Protein AF-A0ABD6EE46-F1 (afdb_monomer_lite)

Radius of gyration: 36.15 Å; chains: 1; bounding box: 101×35×78 Å

InterPro domains:
  IPR042099 ANL, N-terminal domain [G3DSA:3.40.50.12780] (75-134)

Structure (mmCIF, N/CA/C/O backbone):
data_AF-A0ABD6EE46-F1
#
_entry.id   AF-A0ABD6EE46-F1
#
loop_
_atom_site.group_PDB
_atom_site.id
_atom_site.type_symbol
_atom_site.label_atom_id
_atom_site.label_alt_id
_atom_site.label_comp_id
_atom_site.label_asym_id
_atom_site.label_entity_id
_atom_site.label_seq_id
_atom_site.pdbx_PDB_ins_code
_atom_site.Cartn_x
_atom_site.Cartn_y
_atom_site.Cartn_z
_atom_site.occupancy
_atom_site.B_iso_or_equiv
_atom_site.auth_seq_id
_atom_site.auth_comp_id
_atom_site.auth_asym_id
_atom_site.auth_atom_id
_atom_site.pdbx_PDB_model_num
ATOM 1 N N . MET A 1 1 ? 66.484 14.959 -30.277 1.00 56.84 1 MET A N 1
ATOM 2 C CA . MET A 1 1 ? 65.974 13.622 -30.670 1.00 56.84 1 MET A CA 1
ATOM 3 C C . MET A 1 1 ? 64.582 13.321 -30.105 1.00 56.84 1 MET A C 1
ATOM 5 O O . MET A 1 1 ? 63.792 12.742 -30.833 1.00 56.84 1 MET A O 1
ATOM 9 N N . ALA A 1 2 ? 64.236 13.758 -28.884 1.00 63.94 2 ALA A N 1
ATOM 10 C CA . ALA A 1 2 ? 62.909 13.523 -28.290 1.00 63.94 2 ALA A CA 1
ATOM 11 C C . ALA A 1 2 ? 61.734 14.253 -28.991 1.00 63.94 2 ALA A C 1
ATOM 13 O O . ALA A 1 2 ? 60.656 13.682 -29.121 1.00 63.94 2 ALA A O 1
ATOM 14 N N . GLU A 1 3 ? 61.927 15.475 -29.508 1.00 67.31 3 GLU A N 1
ATOM 15 C CA . GLU A 1 3 ? 60.849 16.204 -30.212 1.00 67.31 3 GLU A CA 1
ATOM 16 C C . GLU A 1 3 ? 60.432 15.553 -31.539 1.00 67.31 3 GLU A C 1
ATOM 18 O O . GLU A 1 3 ? 59.253 15.555 -31.884 1.00 67.31 3 GLU A O 1
ATOM 23 N N . ILE A 1 4 ? 61.375 14.942 -32.264 1.00 68.56 4 ILE A N 1
ATOM 24 C CA . ILE A 1 4 ? 61.102 14.295 -33.557 1.00 68.56 4 ILE A CA 1
ATOM 25 C C . ILE A 1 4 ? 60.242 13.035 -33.355 1.00 68.56 4 ILE A C 1
ATOM 27 O O . ILE A 1 4 ? 59.326 12.792 -34.136 1.00 68.56 4 ILE A O 1
ATOM 31 N N . GLN A 1 5 ? 60.463 12.284 -32.268 1.00 70.38 5 GLN A N 1
ATOM 32 C CA . GLN A 1 5 ? 59.655 11.104 -31.934 1.00 70.38 5 GLN A CA 1
ATOM 33 C C . GLN A 1 5 ? 58.217 11.465 -31.532 1.00 70.38 5 GLN A C 1
ATOM 35 O O . GLN A 1 5 ? 57.277 10.792 -31.950 1.00 70.38 5 GLN A O 1
ATOM 40 N N . LEU A 1 6 ? 58.014 12.563 -30.792 1.00 70.25 6 LEU A N 1
ATOM 41 C CA . LEU A 1 6 ? 56.665 13.016 -30.428 1.00 70.25 6 LEU A CA 1
ATOM 42 C C . LEU A 1 6 ? 55.856 13.513 -31.633 1.00 70.25 6 LEU A C 1
ATOM 44 O O . LEU A 1 6 ? 54.630 13.387 -31.647 1.00 70.25 6 LEU A O 1
ATOM 48 N N . ILE A 1 7 ? 56.513 14.087 -32.643 1.00 71.19 7 ILE A N 1
ATOM 49 C CA . ILE A 1 7 ? 55.844 14.523 -33.876 1.00 71.19 7 ILE A CA 1
ATOM 50 C C . ILE A 1 7 ? 55.390 13.309 -34.697 1.00 71.19 7 ILE A C 1
ATOM 52 O O . ILE A 1 7 ? 54.272 13.325 -35.215 1.00 71.19 7 ILE A O 1
ATOM 56 N N . ASP A 1 8 ? 56.201 12.252 -34.764 1.00 72.94 8 ASP A N 1
ATOM 57 C CA . ASP A 1 8 ? 55.883 11.022 -35.499 1.00 72.94 8 ASP A CA 1
ATOM 58 C C . ASP A 1 8 ? 54.724 10.233 -34.857 1.00 72.94 8 ASP A C 1
ATOM 60 O O . ASP A 1 8 ? 53.768 9.839 -35.531 1.00 72.94 8 ASP A O 1
ATOM 64 N N . GLU A 1 9 ? 54.710 10.116 -33.526 1.00 71.69 9 GLU A N 1
ATOM 65 C CA . GLU A 1 9 ? 53.613 9.462 -32.797 1.00 71.69 9 GLU A CA 1
ATOM 66 C C . GLU A 1 9 ? 52.294 10.255 -32.900 1.00 71.69 9 GLU A C 1
ATOM 68 O O . GLU A 1 9 ? 51.196 9.697 -33.000 1.00 71.69 9 GLU A O 1
ATOM 73 N N . ARG A 1 10 ? 52.386 11.592 -32.933 1.00 70.94 10 ARG A N 1
ATOM 74 C CA . ARG A 1 10 ? 51.216 12.453 -33.138 1.00 70.94 10 ARG A CA 1
ATOM 75 C C . ARG A 1 10 ? 50.693 12.344 -34.572 1.00 70.94 10 ARG A C 1
ATOM 77 O O . ARG A 1 10 ? 49.481 12.315 -34.762 1.00 70.94 10 ARG A O 1
ATOM 84 N N . LYS A 1 11 ? 51.581 12.266 -35.571 1.00 69.44 11 LYS A N 1
ATOM 85 C CA . LYS A 1 11 ? 51.224 12.102 -36.992 1.00 69.44 11 LYS A CA 1
ATOM 86 C C . LYS A 1 11 ? 50.593 10.745 -37.286 1.00 69.44 11 LYS A C 1
ATOM 88 O O . LYS A 1 11 ? 49.641 10.677 -38.054 1.00 69.44 11 LYS A O 1
ATOM 93 N N . THR A 1 12 ? 51.082 9.677 -36.668 1.00 73.25 12 THR A N 1
ATOM 94 C CA . THR A 1 12 ? 50.514 8.332 -36.832 1.00 73.25 12 THR A CA 1
ATOM 95 C C . THR A 1 12 ? 49.135 8.219 -36.183 1.00 73.25 12 THR A C 1
ATOM 97 O O . THR A 1 12 ? 48.212 7.719 -36.825 1.00 73.25 12 THR A O 1
ATOM 100 N N . LYS A 1 13 ? 48.935 8.774 -34.977 1.00 69.75 13 LYS A N 1
ATOM 101 C CA . LYS A 1 13 ? 47.605 8.838 -34.335 1.00 69.75 13 LYS A CA 1
ATOM 102 C C . LYS A 1 13 ? 46.596 9.671 -35.129 1.00 69.75 13 LYS A C 1
ATOM 104 O O . LYS A 1 13 ? 45.445 9.256 -35.255 1.00 69.75 13 LYS A O 1
ATOM 109 N N . THR A 1 14 ? 47.002 10.816 -35.687 1.00 72.12 14 THR A N 1
ATOM 110 C CA . THR A 1 14 ? 46.107 11.627 -36.531 1.00 72.12 14 THR A CA 1
ATOM 111 C C . THR A 1 14 ? 45.829 10.958 -37.875 1.00 72.12 14 THR A C 1
ATOM 113 O O . THR A 1 14 ? 44.692 10.961 -38.328 1.00 72.12 14 THR A O 1
ATOM 116 N N . PHE A 1 15 ? 46.816 10.316 -38.503 1.00 77.81 15 PHE A N 1
ATOM 117 C CA . PHE A 1 15 ? 46.605 9.580 -39.751 1.00 77.81 15 PHE A CA 1
ATOM 118 C C . PHE A 1 15 ? 45.647 8.397 -39.566 1.00 77.81 15 PHE A C 1
ATOM 120 O O . PHE A 1 15 ? 44.719 8.223 -40.356 1.00 77.81 15 PHE A O 1
ATOM 127 N N . GLN A 1 16 ? 45.805 7.630 -38.482 1.00 73.94 16 GLN A N 1
ATOM 128 C CA . GLN A 1 16 ? 44.881 6.546 -38.160 1.00 73.94 16 GLN A CA 1
ATOM 129 C C . GLN A 1 16 ? 43.451 7.066 -37.969 1.00 73.94 16 GLN A C 1
ATOM 131 O O . GLN A 1 16 ? 42.532 6.512 -38.572 1.00 73.94 16 GLN A O 1
ATOM 136 N N . SER A 1 17 ? 43.238 8.170 -37.246 1.00 70.69 17 SER A N 1
ATOM 137 C CA . SER A 1 17 ? 41.888 8.730 -37.094 1.00 70.69 17 SER A CA 1
ATOM 138 C C . SER A 1 17 ? 41.279 9.208 -38.421 1.00 70.69 17 SER A C 1
ATOM 140 O O . SER A 1 17 ? 40.097 8.957 -38.657 1.00 70.69 17 SER A O 1
ATOM 142 N N . PHE A 1 18 ? 42.065 9.785 -39.339 1.00 81.19 18 PHE A N 1
ATOM 143 C CA . PHE A 1 18 ? 41.577 10.155 -40.677 1.00 81.19 18 PHE A CA 1
ATOM 144 C C . PHE A 1 18 ? 41.144 8.945 -41.516 1.00 81.19 18 PHE A C 1
ATOM 146 O O . PHE A 1 18 ? 40.122 9.016 -42.200 1.00 81.19 18 PHE A O 1
ATOM 153 N N . THR A 1 19 ? 41.864 7.820 -41.438 1.00 77.75 19 THR A N 1
ATOM 154 C CA . THR A 1 19 ? 41.497 6.603 -42.187 1.00 77.75 19 THR A CA 1
ATOM 155 C C . THR A 1 19 ? 40.176 5.994 -41.713 1.00 77.75 19 THR A C 1
ATOM 157 O O . THR A 1 19 ? 39.339 5.634 -42.540 1.00 77.75 19 THR A O 1
ATOM 160 N N . PHE A 1 20 ? 39.927 5.958 -40.400 1.00 76.44 20 PHE A N 1
ATOM 161 C CA . PHE A 1 20 ? 38.655 5.474 -39.855 1.00 76.44 20 PHE A CA 1
ATOM 162 C C . PHE A 1 20 ? 37.477 6.376 -40.240 1.00 76.44 20 PHE A C 1
ATOM 164 O O . PHE A 1 20 ? 36.418 5.864 -40.602 1.00 76.44 20 PHE A O 1
ATOM 171 N N . ILE A 1 21 ? 37.661 7.702 -40.230 1.00 79.75 21 ILE A N 1
ATOM 172 C CA . ILE A 1 21 ? 36.622 8.662 -40.641 1.00 79.75 21 ILE A CA 1
ATOM 173 C C . ILE A 1 21 ? 36.293 8.503 -42.132 1.00 79.75 21 ILE A C 1
ATOM 175 O O . ILE A 1 21 ? 35.119 8.496 -42.499 1.00 79.75 21 ILE A O 1
ATOM 179 N N . ALA A 1 22 ? 37.304 8.316 -42.986 1.00 80.62 22 ALA A N 1
ATOM 180 C CA . ALA A 1 22 ? 37.108 8.105 -44.419 1.00 80.62 22 ALA A CA 1
ATOM 181 C C . ALA A 1 22 ? 36.354 6.797 -44.716 1.00 80.62 22 ALA A C 1
ATOM 183 O O . ALA A 1 22 ? 35.404 6.800 -45.496 1.00 80.62 22 ALA A O 1
ATOM 184 N N . ILE A 1 23 ? 36.713 5.693 -44.049 1.00 81.19 23 ILE A N 1
ATOM 185 C CA . ILE A 1 23 ? 36.015 4.405 -44.188 1.00 81.19 23 ILE A CA 1
ATOM 186 C C . ILE A 1 23 ? 34.558 4.530 -43.727 1.00 81.19 23 ILE A C 1
ATOM 188 O O . ILE A 1 23 ? 33.654 4.082 -44.429 1.00 81.19 23 ILE A O 1
ATOM 192 N N . PHE A 1 24 ? 34.311 5.185 -42.590 1.00 75.38 24 PHE A N 1
ATOM 193 C CA . PHE A 1 24 ? 32.966 5.382 -42.045 1.00 75.38 24 PHE A CA 1
ATOM 194 C C . PHE A 1 24 ? 32.090 6.249 -42.962 1.00 75.38 24 PHE A C 1
ATOM 196 O O . PHE A 1 24 ? 30.932 5.914 -43.204 1.00 75.38 24 PHE A O 1
ATOM 203 N N . ALA A 1 25 ? 32.656 7.314 -43.539 1.00 77.19 25 ALA A N 1
ATOM 204 C CA . ALA A 1 25 ? 31.972 8.186 -44.493 1.00 77.19 25 ALA A CA 1
ATOM 205 C C . ALA A 1 25 ? 31.599 7.467 -45.803 1.00 77.19 25 ALA A C 1
ATOM 207 O O . ALA A 1 25 ? 30.554 7.763 -46.379 1.00 77.19 25 ALA A O 1
ATOM 208 N N . ILE A 1 26 ? 32.413 6.504 -46.250 1.00 79.25 26 ILE A N 1
ATOM 209 C CA . ILE A 1 26 ? 32.158 5.692 -47.452 1.00 79.25 26 ILE A CA 1
ATOM 210 C C . ILE A 1 26 ? 31.151 4.567 -47.168 1.00 79.25 26 ILE A C 1
ATOM 212 O O . ILE A 1 26 ? 30.303 4.273 -48.008 1.00 79.25 26 ILE A O 1
ATOM 216 N N . LEU A 1 27 ? 31.192 3.952 -45.981 1.00 74.38 27 LEU A N 1
ATOM 217 C CA . LEU A 1 27 ? 30.270 2.874 -45.598 1.00 74.38 27 LEU A CA 1
ATOM 218 C C . LEU A 1 27 ? 28.855 3.385 -45.268 1.00 74.38 27 LEU A C 1
ATOM 220 O O . LEU A 1 27 ? 27.871 2.663 -45.453 1.00 74.38 27 LEU A O 1
ATOM 224 N N . TYR A 1 28 ? 28.745 4.629 -44.792 1.00 73.62 28 TYR A N 1
ATOM 225 C CA . TYR A 1 28 ? 27.485 5.278 -44.427 1.00 73.62 28 TYR A CA 1
ATOM 226 C C . TYR A 1 28 ? 26.415 5.273 -45.543 1.00 73.62 28 TYR A C 1
ATOM 228 O O . TYR A 1 28 ? 25.291 4.834 -45.276 1.00 73.62 28 TYR A O 1
ATOM 236 N N . PRO A 1 29 ? 26.720 5.663 -46.799 1.00 73.00 29 PRO A N 1
ATOM 237 C CA . PRO A 1 29 ? 25.757 5.608 -47.900 1.00 73.00 29 PRO A CA 1
ATOM 238 C C . PRO A 1 29 ? 25.479 4.190 -48.427 1.00 73.00 29 PRO A C 1
ATOM 240 O O . PRO A 1 29 ? 24.393 3.957 -48.949 1.0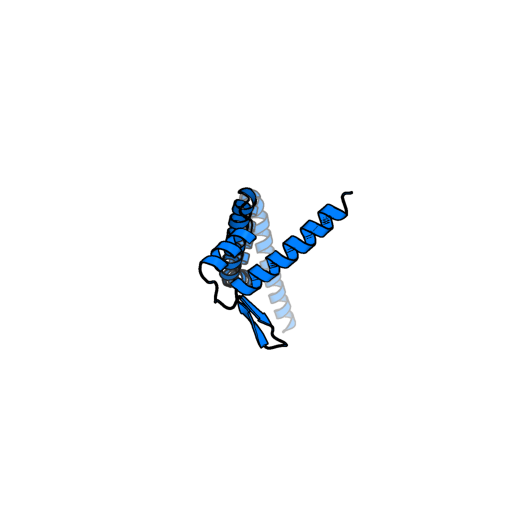0 73.00 29 PRO A O 1
ATOM 243 N N . ILE A 1 30 ? 26.412 3.240 -48.279 1.00 79.44 30 ILE A N 1
ATOM 244 C CA . ILE A 1 30 ? 26.276 1.860 -48.796 1.00 79.44 30 ILE A CA 1
ATOM 245 C C . ILE A 1 30 ? 25.254 1.058 -47.980 1.00 79.44 30 ILE A C 1
ATOM 247 O O . ILE A 1 30 ? 24.485 0.271 -48.525 1.00 79.44 30 ILE A O 1
ATOM 251 N N . VAL A 1 31 ? 25.246 1.262 -46.663 1.00 78.06 31 VAL A N 1
ATOM 252 C CA . VAL A 1 31 ? 24.448 0.473 -45.713 1.00 78.06 31 VAL A CA 1
ATOM 253 C C . VAL A 1 31 ? 23.084 1.125 -45.421 1.00 78.06 31 VAL A C 1
ATOM 255 O O . VAL A 1 31 ? 22.174 0.469 -44.926 1.00 78.06 31 VAL A O 1
ATOM 258 N N . GLY A 1 32 ? 22.888 2.396 -45.793 1.00 82.19 32 GLY A N 1
ATOM 259 C CA . GLY A 1 32 ? 21.617 3.115 -45.663 1.00 82.19 32 GLY A CA 1
ATOM 260 C C . GLY A 1 32 ? 21.307 3.601 -44.237 1.00 82.19 32 GLY A C 1
ATOM 261 O O . GLY A 1 32 ? 21.552 2.921 -43.240 1.00 82.19 32 GLY A O 1
ATOM 262 N N . LEU A 1 33 ? 20.704 4.794 -44.131 1.00 81.94 33 LEU A N 1
ATOM 263 C CA . LEU A 1 33 ? 20.441 5.499 -42.863 1.00 81.94 33 LEU A CA 1
ATOM 264 C C . LEU A 1 33 ? 19.650 4.661 -41.840 1.00 81.94 33 LEU A C 1
ATOM 266 O O . LEU A 1 33 ? 19.898 4.741 -40.640 1.00 81.94 33 LEU A O 1
ATOM 270 N N . ARG A 1 34 ? 18.708 3.832 -42.308 1.00 83.56 34 ARG A N 1
ATOM 271 C CA . ARG A 1 34 ? 17.870 2.982 -41.446 1.00 83.56 34 ARG A CA 1
ATOM 272 C C . ARG A 1 34 ? 18.686 1.972 -40.642 1.00 83.56 34 ARG A C 1
ATOM 274 O O . ARG A 1 34 ? 18.430 1.804 -39.455 1.00 83.56 34 ARG A O 1
ATOM 281 N N . ILE A 1 35 ? 19.667 1.325 -41.266 1.00 84.81 35 ILE A N 1
ATOM 282 C CA . ILE A 1 35 ? 20.494 0.312 -40.602 1.00 84.81 35 ILE A CA 1
ATOM 283 C C . ILE A 1 35 ? 21.445 0.981 -39.604 1.00 84.81 35 ILE A C 1
ATOM 285 O O . ILE A 1 35 ? 21.608 0.487 -38.493 1.00 84.81 35 ILE A O 1
ATOM 289 N N . TRP A 1 36 ? 21.973 2.160 -39.932 1.00 82.44 36 TRP A N 1
ATOM 290 C CA . TRP A 1 36 ? 22.761 2.966 -38.996 1.00 82.44 36 TRP A CA 1
ATOM 291 C C . TRP A 1 36 ? 21.971 3.418 -37.765 1.00 82.44 36 TRP A C 1
ATOM 293 O O . TRP A 1 36 ? 22.473 3.311 -36.649 1.00 82.44 36 TRP A O 1
ATOM 303 N N . LEU A 1 37 ? 20.723 3.865 -37.939 1.00 86.00 37 LEU A N 1
ATOM 304 C CA . LEU A 1 37 ? 19.846 4.214 -36.816 1.00 86.00 37 LEU A CA 1
ATOM 305 C C . LEU A 1 37 ? 19.534 2.992 -35.937 1.00 86.00 37 LEU A C 1
ATOM 307 O O . LEU A 1 37 ? 19.556 3.096 -34.711 1.00 86.00 37 LEU A O 1
ATOM 311 N N . LEU A 1 38 ? 19.307 1.817 -36.533 1.00 88.00 38 LEU A N 1
ATOM 312 C CA . LEU A 1 38 ? 19.120 0.574 -35.777 1.00 88.00 38 LEU A CA 1
ATOM 313 C C . LEU A 1 38 ? 20.381 0.181 -34.996 1.00 88.00 38 LEU A C 1
ATOM 315 O O . LEU A 1 38 ? 20.284 -0.140 -33.817 1.00 88.00 38 LEU A O 1
ATOM 319 N N . LEU A 1 39 ? 21.566 0.270 -35.604 1.00 88.00 39 LEU A N 1
ATOM 320 C CA . LEU A 1 39 ? 22.830 -0.011 -34.917 1.00 88.00 39 LEU A CA 1
ATOM 321 C C . LEU A 1 39 ? 23.096 0.970 -33.772 1.00 88.00 39 LEU A C 1
ATOM 323 O O . LEU A 1 39 ? 23.532 0.554 -32.703 1.00 88.00 39 LEU A O 1
ATOM 327 N N . LEU A 1 40 ? 22.791 2.255 -33.962 1.00 89.00 40 LEU A N 1
ATOM 328 C CA . LEU A 1 40 ? 22.965 3.283 -32.937 1.00 89.00 40 LEU A CA 1
ATOM 329 C C . LEU A 1 40 ? 22.000 3.071 -31.765 1.00 89.00 40 LEU A C 1
ATOM 331 O O . LEU A 1 40 ? 22.422 3.089 -30.611 1.00 89.00 40 LEU A O 1
ATOM 335 N N . THR A 1 41 ? 20.719 2.820 -32.045 1.00 88.69 41 THR A N 1
ATOM 336 C CA . THR A 1 41 ? 19.727 2.522 -30.997 1.00 88.69 41 THR A CA 1
ATOM 337 C C . THR A 1 41 ? 20.064 1.230 -30.255 1.00 88.69 41 THR A C 1
ATOM 339 O O . THR A 1 41 ? 20.017 1.217 -29.027 1.00 88.69 41 THR A O 1
ATOM 342 N N . ALA A 1 42 ? 20.496 0.181 -30.961 1.00 91.62 42 ALA A N 1
ATOM 343 C CA . ALA A 1 42 ? 20.954 -1.064 -30.355 1.00 91.62 42 ALA A CA 1
ATOM 344 C C . ALA A 1 42 ? 22.207 -0.854 -29.493 1.00 91.62 42 ALA A C 1
ATOM 346 O O . ALA A 1 42 ? 22.267 -1.356 -28.375 1.00 91.62 42 ALA A O 1
ATOM 347 N N . PHE A 1 43 ? 23.182 -0.069 -29.958 1.00 89.62 43 PHE A N 1
ATOM 348 C CA . PHE A 1 43 ? 24.394 0.244 -29.202 1.00 89.62 43 PHE A CA 1
ATOM 349 C C . PHE A 1 43 ? 24.087 1.023 -27.917 1.00 89.62 43 PHE A C 1
ATOM 351 O O . PHE A 1 43 ? 24.572 0.653 -26.848 1.00 89.62 43 PHE A O 1
ATOM 358 N N . ILE A 1 44 ? 23.233 2.052 -27.994 1.00 88.62 44 ILE A N 1
ATOM 359 C CA . ILE A 1 44 ? 22.769 2.802 -26.816 1.00 88.62 44 ILE A CA 1
ATOM 360 C C . ILE A 1 44 ? 22.014 1.879 -25.857 1.00 88.62 44 ILE A C 1
ATOM 362 O O . ILE A 1 44 ? 22.248 1.931 -24.654 1.00 88.62 44 ILE A O 1
ATOM 366 N N . PHE A 1 45 ? 21.145 1.008 -26.370 1.00 89.25 45 PHE A N 1
ATOM 367 C CA . PHE A 1 45 ? 20.374 0.072 -25.556 1.00 89.25 45 PHE A CA 1
ATOM 368 C C . PHE A 1 45 ? 21.267 -0.955 -24.845 1.00 89.25 45 PHE A C 1
ATOM 370 O O . PHE A 1 45 ? 21.091 -1.210 -23.657 1.00 89.25 45 PHE A O 1
ATOM 377 N N . ILE A 1 46 ? 22.281 -1.491 -25.529 1.00 85.25 46 ILE A N 1
ATOM 378 C CA . ILE A 1 46 ? 23.267 -2.411 -24.944 1.00 85.25 46 ILE A CA 1
ATOM 379 C C . ILE A 1 46 ? 24.108 -1.700 -23.880 1.00 85.25 46 ILE A C 1
ATOM 381 O O . ILE A 1 46 ? 24.317 -2.257 -22.802 1.00 85.25 46 ILE A O 1
ATOM 385 N N . GLN A 1 47 ? 24.557 -0.470 -24.144 1.00 81.44 47 GLN A N 1
ATOM 386 C CA . GLN A 1 47 ? 25.267 0.352 -23.159 1.00 81.44 47 GLN A CA 1
ATOM 387 C C . GLN A 1 47 ? 24.388 0.643 -21.943 1.00 81.44 47 GLN A C 1
ATOM 389 O O . GLN A 1 47 ? 24.855 0.542 -20.815 1.00 81.44 47 GLN A O 1
ATOM 394 N N . PHE A 1 48 ? 23.105 0.927 -22.157 1.00 84.06 48 PHE A N 1
ATOM 395 C CA . PHE A 1 48 ? 22.135 1.164 -21.095 1.00 84.06 48 PHE A CA 1
ATOM 396 C C . PHE A 1 48 ? 21.862 -0.093 -20.258 1.00 84.06 48 PHE A C 1
ATOM 398 O O . PHE A 1 48 ? 21.787 -0.003 -19.042 1.00 84.06 48 PHE A O 1
ATOM 405 N N . ILE A 1 49 ? 21.770 -1.278 -20.870 1.00 80.50 49 ILE A N 1
ATOM 406 C CA . ILE A 1 49 ? 21.614 -2.554 -20.145 1.00 80.50 49 ILE A CA 1
ATOM 407 C C . ILE A 1 49 ? 22.889 -2.921 -19.375 1.00 80.50 49 ILE A C 1
ATOM 409 O O . ILE A 1 49 ? 22.825 -3.449 -18.263 1.00 80.50 49 ILE A O 1
ATOM 413 N N . THR A 1 50 ? 24.054 -2.671 -19.974 1.00 79.19 50 THR A N 1
ATOM 414 C CA . THR A 1 50 ? 25.358 -3.026 -19.396 1.00 79.19 50 THR A CA 1
ATOM 415 C C . THR A 1 50 ? 25.810 -2.023 -18.340 1.00 79.19 50 THR A C 1
ATOM 417 O O . THR A 1 50 ? 26.609 -2.374 -17.465 1.00 79.19 50 THR A O 1
ATOM 420 N N . SER A 1 51 ? 25.309 -0.784 -18.388 1.00 76.00 51 SER A N 1
ATOM 421 C CA . SER A 1 51 ? 25.664 0.232 -17.412 1.00 76.00 51 SER A CA 1
ATOM 422 C C . SER A 1 51 ? 25.263 -0.238 -16.021 1.00 76.00 51 SER A C 1
ATOM 424 O O . SER A 1 51 ? 24.189 -0.797 -15.777 1.00 76.00 51 SER A O 1
ATOM 426 N N . SER A 1 52 ? 26.163 -0.004 -15.072 1.00 72.62 52 SER A N 1
ATOM 427 C CA . SER A 1 52 ? 25.968 -0.366 -13.671 1.00 72.62 52 SER A CA 1
ATOM 428 C C . SER A 1 52 ? 24.614 0.125 -13.148 1.00 72.62 52 SER A C 1
ATOM 430 O O . SER A 1 52 ? 23.958 -0.593 -12.399 1.00 72.62 52 SER A O 1
ATOM 432 N N . THR A 1 53 ? 24.155 1.293 -13.604 1.00 64.19 53 THR A N 1
ATOM 433 C CA . THR A 1 53 ? 22.868 1.916 -13.260 1.00 64.19 53 THR A CA 1
ATOM 434 C C . THR A 1 53 ? 21.650 1.034 -13.537 1.00 64.19 53 THR A C 1
ATOM 436 O O . THR A 1 53 ? 20.760 0.980 -12.690 1.00 64.19 53 THR A O 1
ATOM 439 N N . PHE A 1 54 ? 21.607 0.285 -14.643 1.00 77.81 54 PHE A N 1
ATOM 440 C CA . PHE A 1 54 ? 20.492 -0.623 -14.928 1.00 77.81 54 PHE A CA 1
ATOM 441 C C . PHE A 1 54 ? 20.496 -1.824 -13.983 1.00 77.81 54 PHE A C 1
ATOM 443 O O . PHE A 1 54 ? 19.452 -2.217 -13.469 1.00 77.81 54 PHE A O 1
ATOM 450 N N . ARG A 1 55 ? 21.682 -2.340 -13.634 1.00 68.69 55 ARG A N 1
ATOM 451 C CA . ARG A 1 55 ? 21.824 -3.396 -12.619 1.00 68.69 55 ARG A CA 1
ATOM 452 C C . ARG A 1 55 ? 21.350 -2.931 -11.237 1.00 68.69 55 ARG A C 1
ATOM 454 O O . ARG A 1 55 ? 20.696 -3.700 -10.535 1.00 68.69 55 ARG A O 1
ATOM 461 N N . TRP A 1 56 ? 21.643 -1.686 -10.856 1.00 71.75 56 TRP A N 1
ATOM 462 C CA . TRP A 1 56 ? 21.136 -1.081 -9.616 1.00 71.75 56 TRP A CA 1
ATOM 463 C C . TRP A 1 56 ? 19.615 -0.893 -9.654 1.00 71.75 56 TRP A C 1
ATOM 465 O O . TRP A 1 56 ? 18.935 -1.228 -8.686 1.00 71.75 56 TRP A O 1
ATOM 475 N N . PHE A 1 57 ? 19.070 -0.435 -10.781 1.00 74.12 57 PHE A N 1
ATOM 476 C CA . PHE A 1 57 ? 17.632 -0.248 -10.958 1.00 74.12 57 PHE A CA 1
ATOM 477 C C . PHE A 1 57 ? 16.868 -1.578 -10.909 1.00 74.12 57 PHE A C 1
ATOM 479 O O . PHE A 1 57 ? 15.926 -1.721 -10.132 1.00 74.12 57 PHE A O 1
ATOM 486 N N . CYS A 1 58 ? 17.324 -2.598 -11.642 1.00 74.88 58 CYS A N 1
ATOM 487 C CA . CYS A 1 58 ? 16.721 -3.932 -11.640 1.00 74.88 58 CYS A CA 1
ATOM 488 C C . CYS A 1 58 ? 16.805 -4.631 -10.279 1.00 74.88 58 CYS A C 1
ATOM 490 O O . CYS A 1 58 ? 15.947 -5.452 -9.965 1.00 74.88 58 CYS A O 1
ATOM 492 N N . ARG A 1 59 ? 17.809 -4.310 -9.454 1.00 75.38 59 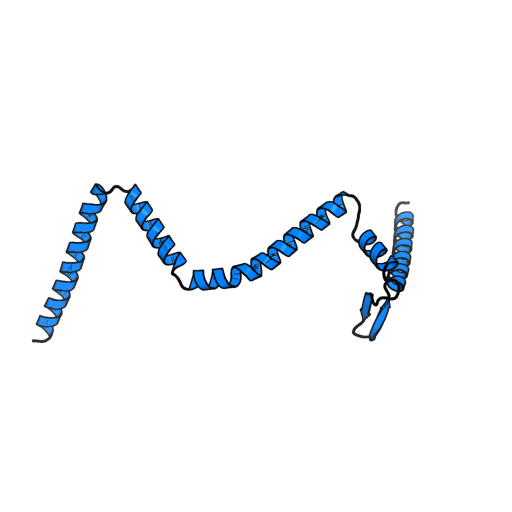ARG A N 1
ATOM 493 C CA . ARG A 1 59 ? 17.920 -4.867 -8.100 1.00 75.38 59 ARG A CA 1
ATOM 494 C C . ARG A 1 59 ? 16.911 -4.250 -7.121 1.00 75.38 59 ARG A C 1
ATOM 496 O O . ARG A 1 59 ? 16.490 -4.938 -6.194 1.00 75.38 59 ARG A O 1
ATOM 503 N N . THR A 1 60 ? 16.500 -2.999 -7.327 1.00 77.75 60 THR A N 1
ATOM 504 C CA . THR A 1 60 ? 15.542 -2.288 -6.454 1.00 77.75 60 THR A CA 1
ATOM 505 C C . THR A 1 60 ? 14.095 -2.440 -6.934 1.00 77.75 60 THR A C 1
ATOM 507 O O . THR A 1 60 ? 13.188 -2.608 -6.120 1.00 77.75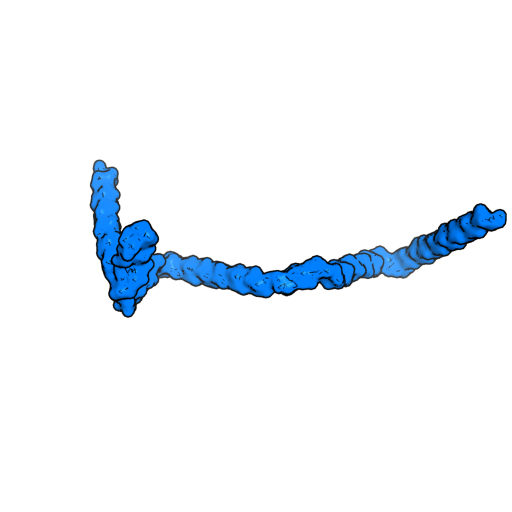 60 THR A O 1
ATOM 510 N N . ALA A 1 61 ? 13.903 -2.533 -8.251 1.00 77.06 61 ALA A N 1
ATOM 511 C CA . ALA A 1 61 ? 12.630 -2.766 -8.926 1.00 77.06 61 ALA A CA 1
ATOM 512 C C . ALA A 1 61 ? 11.700 -3.807 -8.264 1.00 77.06 61 ALA A C 1
ATOM 514 O O . ALA A 1 61 ? 10.537 -3.477 -8.034 1.00 77.06 61 ALA A O 1
ATOM 515 N N . PRO A 1 62 ? 12.127 -5.042 -7.918 1.00 81.56 62 PRO A N 1
ATOM 516 C CA . PRO A 1 62 ? 11.202 -6.041 -7.377 1.00 81.56 62 PRO A CA 1
ATOM 517 C C . PRO A 1 62 ? 10.580 -5.623 -6.039 1.00 81.56 62 PRO A C 1
ATOM 519 O O . PRO A 1 62 ? 9.421 -5.946 -5.788 1.00 81.56 62 PRO A O 1
ATOM 522 N N . ARG A 1 63 ? 11.313 -4.877 -5.199 1.00 84.00 63 ARG A N 1
ATOM 523 C CA . ARG A 1 63 ? 10.796 -4.362 -3.923 1.00 84.00 63 ARG A CA 1
ATOM 524 C C . ARG A 1 63 ? 9.695 -3.329 -4.160 1.00 84.00 63 ARG A C 1
ATOM 526 O O . ARG A 1 63 ? 8.635 -3.410 -3.543 1.00 84.00 63 ARG A O 1
ATOM 533 N N . ASP A 1 64 ? 9.935 -2.403 -5.082 1.00 85.50 64 ASP A N 1
ATOM 534 C CA . ASP A 1 64 ? 8.991 -1.329 -5.394 1.00 85.50 64 ASP A CA 1
ATOM 535 C C . ASP A 1 64 ? 7.746 -1.866 -6.112 1.00 85.50 64 ASP A C 1
ATOM 537 O O . ASP A 1 64 ? 6.624 -1.468 -5.794 1.00 85.50 64 ASP A O 1
ATOM 541 N N . PHE A 1 65 ? 7.909 -2.842 -7.012 1.00 89.19 65 PHE A N 1
ATOM 542 C CA . PHE A 1 65 ? 6.785 -3.498 -7.680 1.00 89.19 65 PHE A CA 1
ATOM 543 C C . PHE A 1 65 ? 5.889 -4.258 -6.702 1.00 89.19 65 PHE A C 1
ATOM 545 O O . PHE A 1 65 ? 4.670 -4.199 -6.838 1.00 89.19 65 PHE A O 1
ATOM 552 N N . GLN A 1 66 ? 6.449 -4.935 -5.696 1.00 88.56 66 GLN A N 1
ATOM 553 C CA . GLN A 1 66 ? 5.644 -5.627 -4.683 1.00 88.56 66 GLN A CA 1
ATOM 554 C C . GLN A 1 66 ? 4.770 -4.649 -3.888 1.00 88.56 66 GLN A C 1
ATOM 556 O O . GLN A 1 66 ? 3.567 -4.883 -3.741 1.00 88.56 66 GLN A O 1
ATOM 561 N N . GLY A 1 67 ? 5.345 -3.531 -3.434 1.00 90.75 67 GLY A N 1
ATOM 562 C CA . GLY A 1 67 ? 4.600 -2.484 -2.732 1.00 90.75 67 GLY A CA 1
ATOM 563 C C . GLY A 1 67 ? 3.532 -1.834 -3.615 1.00 90.75 67 GLY A C 1
ATOM 564 O O . GLY A 1 67 ? 2.377 -1.707 -3.206 1.00 90.75 67 GLY A O 1
ATOM 565 N N . LEU A 1 68 ? 3.884 -1.489 -4.855 1.00 93.06 68 LEU A N 1
ATOM 566 C CA . LEU A 1 68 ? 2.956 -0.876 -5.802 1.00 93.06 68 LEU A CA 1
ATOM 567 C C . LEU A 1 68 ? 1.789 -1.813 -6.140 1.00 93.06 68 LEU A C 1
ATOM 569 O O . LEU A 1 68 ? 0.633 -1.395 -6.090 1.00 93.06 68 LEU A O 1
ATOM 573 N N . CYS A 1 69 ? 2.069 -3.087 -6.422 1.00 92.75 69 CYS A N 1
ATOM 574 C CA . CYS A 1 69 ? 1.042 -4.096 -6.674 1.00 92.75 69 CYS A CA 1
ATOM 575 C C . CYS A 1 69 ? 0.101 -4.258 -5.476 1.00 92.75 69 CYS A C 1
ATOM 577 O O . CYS A 1 69 ? -1.112 -4.355 -5.667 1.00 92.75 69 CYS A O 1
ATOM 579 N N . LEU A 1 70 ? 0.627 -4.243 -4.246 1.00 92.81 70 LEU A N 1
ATOM 580 C CA . LEU A 1 70 ? -0.184 -4.308 -3.031 1.00 92.81 70 LEU A CA 1
ATOM 581 C C . LEU A 1 70 ? -1.123 -3.098 -2.915 1.00 92.81 70 LEU A C 1
ATOM 583 O O . LEU A 1 7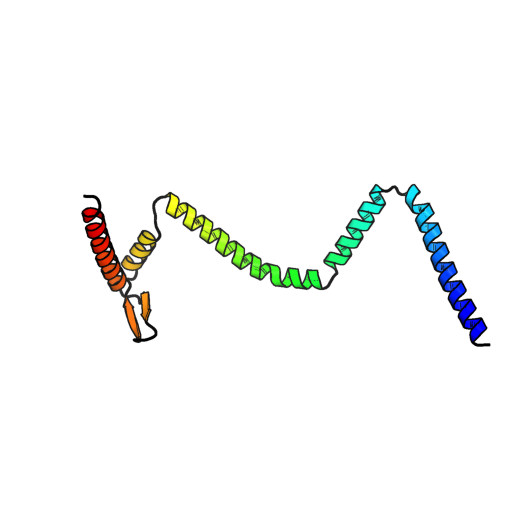0 ? -2.325 -3.275 -2.715 1.00 92.81 70 LEU A O 1
ATOM 587 N N . VAL A 1 71 ? -0.607 -1.881 -3.102 1.00 94.38 71 VAL A N 1
ATOM 588 C CA . VAL A 1 71 ? -1.410 -0.648 -3.043 1.00 94.38 7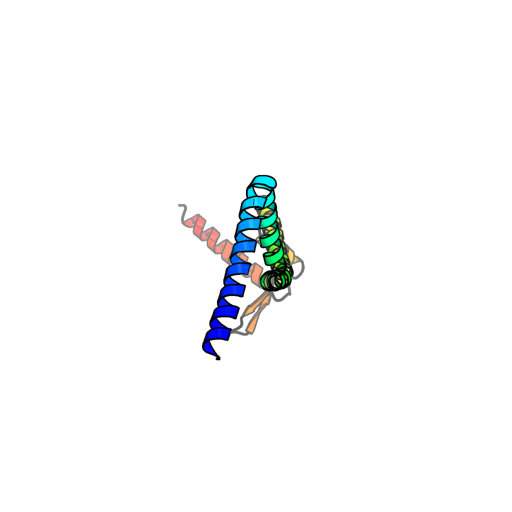1 VAL A CA 1
ATOM 589 C C . VAL A 1 71 ? -2.476 -0.623 -4.138 1.00 94.38 71 VAL A C 1
ATOM 591 O O . VAL A 1 71 ? -3.628 -0.285 -3.865 1.00 94.38 71 VAL A O 1
ATOM 594 N N . LEU A 1 72 ? -2.126 -1.001 -5.370 1.00 94.06 72 LEU A N 1
ATOM 595 C CA . LEU A 1 72 ? -3.070 -1.062 -6.488 1.00 94.06 72 LEU A CA 1
ATOM 596 C C . LEU A 1 72 ? -4.178 -2.086 -6.227 1.00 94.06 72 LEU A C 1
ATOM 598 O O . LEU A 1 72 ? -5.357 -1.781 -6.422 1.00 94.06 72 LEU A O 1
ATOM 602 N N . ARG A 1 73 ? -3.818 -3.268 -5.717 1.00 94.38 73 ARG A N 1
ATOM 603 C CA . ARG A 1 73 ? -4.775 -4.313 -5.341 1.00 94.38 73 ARG A CA 1
ATOM 604 C C . ARG A 1 73 ? -5.716 -3.840 -4.236 1.00 94.38 73 ARG A C 1
ATOM 606 O O . ARG A 1 73 ? -6.926 -4.016 -4.354 1.00 94.38 73 ARG A O 1
ATOM 613 N N . LEU A 1 74 ? -5.179 -3.204 -3.195 1.00 90.56 74 LEU A N 1
ATOM 614 C CA . LEU A 1 74 ? -5.965 -2.659 -2.090 1.00 90.56 74 LEU A CA 1
ATOM 615 C C . LEU A 1 74 ? -6.937 -1.580 -2.583 1.00 90.56 74 LEU A C 1
ATOM 617 O O . LEU A 1 74 ? -8.132 -1.653 -2.303 1.00 90.56 74 LEU A O 1
ATOM 621 N N . LYS A 1 75 ? -6.445 -0.613 -3.371 1.00 91.00 75 LYS A N 1
ATOM 622 C CA . LYS A 1 75 ? -7.271 0.450 -3.964 1.00 91.00 75 LYS A CA 1
ATOM 623 C C . LYS A 1 75 ? -8.406 -0.115 -4.805 1.00 91.00 75 LYS A C 1
ATOM 625 O O . LYS A 1 75 ? -9.520 0.402 -4.742 1.00 91.00 75 LYS A O 1
ATOM 630 N N . TRP A 1 76 ? -8.135 -1.158 -5.585 1.00 90.88 76 TRP A N 1
ATOM 631 C CA . TRP A 1 76 ? -9.158 -1.815 -6.388 1.00 90.88 76 TRP A CA 1
ATOM 632 C C . TRP A 1 76 ? -10.232 -2.461 -5.509 1.00 90.88 76 TRP A C 1
ATOM 634 O O . TRP A 1 76 ? -11.419 -2.222 -5.723 1.00 90.88 76 TRP A O 1
ATOM 644 N N . ILE A 1 77 ? -9.836 -3.238 -4.495 1.00 87.31 77 ILE A N 1
ATOM 645 C CA . ILE A 1 77 ? -10.769 -3.919 -3.583 1.00 87.31 77 ILE A CA 1
ATOM 646 C C . ILE A 1 77 ? -11.629 -2.907 -2.817 1.00 87.31 77 ILE A C 1
ATOM 648 O O . ILE A 1 77 ? -12.847 -3.066 -2.758 1.00 87.31 77 ILE A O 1
ATOM 652 N N . LEU A 1 78 ? -11.020 -1.847 -2.276 1.00 85.88 78 LEU A N 1
ATOM 653 C CA . LEU A 1 78 ? -11.740 -0.792 -1.557 1.00 85.88 78 LEU A CA 1
ATOM 654 C C . LEU A 1 78 ? -12.750 -0.084 -2.461 1.00 85.88 78 LEU A C 1
ATOM 656 O O . LEU A 1 78 ? -13.898 0.100 -2.069 1.00 85.88 78 LEU A O 1
ATOM 660 N N . ARG A 1 79 ? -12.356 0.253 -3.695 1.00 86.62 79 ARG A N 1
ATOM 661 C CA . ARG A 1 79 ? -13.251 0.900 -4.663 1.00 86.62 79 ARG A CA 1
ATOM 662 C C . ARG A 1 79 ? -14.472 0.038 -4.982 1.00 86.62 79 ARG A C 1
ATOM 664 O O . ARG A 1 79 ? -15.572 0.569 -5.079 1.00 86.62 79 ARG A O 1
ATOM 671 N N . GLN A 1 80 ? -14.287 -1.272 -5.139 1.00 85.00 80 GLN A N 1
ATOM 672 C CA . GLN A 1 80 ? -15.396 -2.196 -5.393 1.00 85.00 80 GLN A CA 1
ATOM 673 C C . GLN A 1 80 ? -16.347 -2.292 -4.193 1.00 85.00 80 GLN A C 1
ATOM 675 O O . GLN A 1 80 ? -17.558 -2.270 -4.382 1.00 85.00 80 GLN A O 1
ATOM 680 N N . ARG A 1 81 ? -15.816 -2.340 -2.964 1.00 83.69 81 ARG A N 1
ATOM 681 C CA . ARG A 1 81 ? -16.636 -2.407 -1.743 1.00 83.69 81 ARG A CA 1
ATOM 682 C C . ARG A 1 81 ? -17.443 -1.135 -1.505 1.00 83.69 81 ARG A C 1
ATOM 684 O O . ARG A 1 81 ? -18.647 -1.230 -1.313 1.00 83.69 81 ARG A O 1
ATOM 691 N N . ILE A 1 82 ? -16.814 0.034 -1.643 1.00 83.88 82 ILE A N 1
ATOM 692 C CA . ILE A 1 82 ? -17.500 1.331 -1.529 1.00 83.88 82 ILE A CA 1
ATOM 693 C C . ILE A 1 82 ? -18.620 1.447 -2.573 1.00 83.88 82 ILE A C 1
ATOM 695 O O . ILE A 1 82 ? -19.697 1.939 -2.265 1.00 83.88 82 ILE A O 1
ATOM 699 N N . LYS A 1 83 ? -18.404 0.956 -3.802 1.00 82.94 83 LYS A N 1
ATOM 700 C CA . LYS A 1 83 ? -19.443 0.955 -4.845 1.00 82.94 83 LYS A CA 1
ATOM 701 C C . LYS A 1 83 ? -20.628 0.036 -4.513 1.00 82.94 83 LYS A C 1
ATOM 703 O O . LYS A 1 83 ? -21.734 0.301 -4.966 1.00 82.94 83 LYS A O 1
ATOM 708 N N . ALA A 1 84 ? -20.398 -1.031 -3.753 1.00 82.00 84 ALA A N 1
ATOM 709 C CA . ALA A 1 84 ? -21.430 -1.952 -3.282 1.00 82.00 84 ALA A CA 1
ATOM 710 C C . ALA A 1 84 ? -22.095 -1.492 -1.968 1.00 82.00 84 ALA A C 1
ATOM 712 O O . ALA A 1 84 ? -22.702 -2.317 -1.293 1.00 82.00 84 ALA A O 1
ATOM 713 N N . ASP A 1 85 ? -21.917 -0.220 -1.590 1.00 79.62 85 ASP A N 1
ATOM 714 C CA . ASP A 1 85 ? -22.362 0.395 -0.329 1.00 79.62 85 ASP A CA 1
ATOM 715 C C . ASP A 1 85 ? -21.795 -0.253 0.949 1.00 79.62 85 ASP A C 1
ATOM 717 O O . ASP A 1 85 ? -22.132 0.110 2.071 1.00 79.62 85 ASP A O 1
ATOM 721 N N . ARG A 1 86 ? -20.829 -1.166 0.794 1.00 77.19 86 ARG A N 1
ATOM 722 C CA . ARG A 1 86 ? -20.110 -1.786 1.905 1.00 77.19 86 ARG A CA 1
ATOM 723 C C . ARG A 1 86 ? -18.944 -0.904 2.313 1.00 77.19 86 ARG A C 1
ATOM 725 O O . ARG A 1 86 ? -17.809 -1.066 1.846 1.00 77.19 86 ARG A O 1
ATOM 732 N N . GLY A 1 87 ? -19.250 0.088 3.139 1.00 80.31 87 GLY A N 1
ATOM 733 C CA . GLY A 1 87 ? -18.271 1.021 3.680 1.00 80.31 87 GLY A CA 1
ATOM 734 C C . GLY A 1 87 ? -17.255 0.352 4.613 1.00 80.31 87 GLY A C 1
ATOM 735 O O . GLY A 1 87 ? -17.409 -0.786 5.052 1.00 80.31 87 GLY A O 1
ATOM 736 N N . VAL A 1 88 ? -16.200 1.090 4.967 1.00 83.19 88 VAL A N 1
ATOM 737 C CA . VAL A 1 88 ? -15.195 0.632 5.951 1.00 83.19 88 VAL A CA 1
ATOM 738 C C . VAL A 1 88 ? -15.839 0.322 7.313 1.00 83.19 88 VAL A C 1
ATOM 740 O O . VAL A 1 88 ? -15.349 -0.543 8.035 1.00 83.19 88 VAL A O 1
ATOM 743 N N . HIS A 1 89 ? -16.961 0.977 7.630 1.00 84.56 89 HIS A N 1
ATOM 744 C CA . HIS A 1 89 ? -17.719 0.757 8.859 1.00 84.56 89 HIS A CA 1
ATOM 745 C C . HIS A 1 89 ? -18.252 -0.683 8.979 1.00 84.56 89 HIS A C 1
ATOM 747 O O . HIS A 1 89 ? -18.162 -1.256 10.055 1.00 84.56 89 HIS A O 1
ATOM 753 N N . GLU A 1 90 ? -18.715 -1.315 7.894 1.00 86.44 90 GLU A N 1
ATOM 754 C CA . GLU A 1 90 ? -19.180 -2.711 7.946 1.00 86.44 90 GLU A CA 1
ATOM 755 C C . GLU A 1 90 ? -18.033 -3.674 8.244 1.00 86.44 90 GLU A C 1
ATOM 757 O O . GLU A 1 90 ? -18.165 -4.578 9.062 1.00 86.44 90 GLU A O 1
ATOM 762 N N . ILE A 1 91 ? -16.873 -3.452 7.615 1.00 87.31 91 ILE A N 1
ATOM 763 C CA . ILE A 1 91 ? -15.673 -4.256 7.876 1.00 87.31 91 ILE A CA 1
ATOM 764 C C . ILE A 1 91 ? -15.277 -4.121 9.348 1.00 87.31 91 ILE A C 1
ATOM 766 O O . ILE A 1 91 ? -14.891 -5.108 9.968 1.00 87.31 91 ILE A O 1
ATOM 770 N N . PHE A 1 92 ? -15.383 -2.915 9.910 1.00 90.56 92 PHE A N 1
ATOM 771 C CA . PHE A 1 92 ? -15.145 -2.676 11.328 1.00 90.56 92 PHE A CA 1
ATOM 772 C C . PHE A 1 92 ? -16.152 -3.428 12.209 1.00 90.56 92 PHE A C 1
ATOM 774 O O . PHE A 1 92 ? -15.723 -4.145 13.109 1.00 90.56 92 PHE A O 1
ATOM 781 N N . LEU A 1 93 ? -17.453 -3.354 11.915 1.00 91.88 93 LEU A N 1
ATOM 782 C CA . LEU A 1 93 ? -18.491 -4.075 12.659 1.00 91.88 93 LEU A CA 1
ATOM 783 C C . LEU A 1 93 ? -18.282 -5.596 12.616 1.00 91.88 93 LEU A C 1
ATOM 785 O O . LEU A 1 93 ? -18.313 -6.240 13.661 1.00 91.88 93 LEU A O 1
ATOM 789 N N . GLU A 1 94 ? -17.936 -6.163 11.455 1.00 92.00 94 GLU A N 1
ATOM 790 C CA . GLU A 1 94 ? -17.581 -7.585 11.346 1.00 92.00 94 GLU A CA 1
ATOM 791 C C . GLU A 1 94 ? -16.387 -7.963 12.243 1.00 92.00 94 GLU A C 1
ATOM 793 O O . GLU A 1 94 ? -16.316 -9.088 12.741 1.00 92.00 94 GLU A O 1
ATOM 798 N N . GLN A 1 95 ? -15.410 -7.065 12.425 1.00 93.00 95 GLN A N 1
ATOM 799 C CA . GLN A 1 95 ? -14.281 -7.310 13.330 1.00 93.00 95 GLN A CA 1
ATOM 800 C C . GLN A 1 95 ? -14.685 -7.192 14.802 1.00 93.00 95 GLN A C 1
ATOM 802 O O . GLN A 1 95 ? -14.202 -7.985 15.609 1.00 93.00 95 GLN A O 1
ATOM 807 N N . VAL A 1 96 ? -15.573 -6.255 15.147 1.00 93.81 96 VAL A N 1
ATOM 808 C CA . VAL A 1 96 ? -16.115 -6.104 16.507 1.00 93.81 96 VAL A CA 1
ATOM 809 C C . VAL A 1 96 ? -16.900 -7.353 16.910 1.00 93.81 96 VAL A C 1
ATOM 811 O O . VAL A 1 96 ? -16.704 -7.858 18.010 1.00 93.81 96 VAL A O 1
ATOM 814 N N . GLU A 1 97 ? -17.722 -7.901 16.010 1.00 93.94 97 GLU A N 1
ATOM 815 C CA . GLU A 1 97 ? -18.474 -9.139 16.257 1.00 93.94 97 GLU A CA 1
ATOM 816 C C . GLU A 1 97 ? -17.559 -10.357 16.434 1.00 93.94 97 GLU A C 1
ATOM 818 O O . GLU A 1 97 ? -17.783 -11.187 17.314 1.00 93.94 97 GLU A O 1
ATOM 823 N N . LYS A 1 98 ? -16.506 -10.474 15.615 1.00 94.88 98 LYS A N 1
ATOM 824 C CA . LYS A 1 98 ? -15.570 -11.610 15.677 1.00 94.88 98 LYS A CA 1
ATOM 825 C C . LYS A 1 98 ? -14.626 -11.535 16.877 1.00 94.88 98 LYS A C 1
ATOM 827 O O . LYS A 1 98 ? -14.220 -12.574 17.396 1.00 94.88 98 LYS A O 1
ATOM 832 N N . HIS A 1 99 ? -14.239 -10.329 17.291 1.00 94.81 99 HIS A N 1
ATOM 833 C CA . HIS A 1 99 ? -13.204 -10.101 18.301 1.00 94.81 99 HIS A CA 1
ATOM 834 C C . HIS A 1 99 ? -13.547 -8.925 19.237 1.00 94.81 99 HIS A C 1
ATOM 836 O O . HIS A 1 99 ? -12.816 -7.931 19.255 1.00 94.81 99 HIS A O 1
ATOM 842 N N . PRO A 1 100 ? -14.610 -9.031 20.054 1.00 92.81 100 PRO A N 1
ATOM 843 C CA . PRO A 1 100 ? -15.098 -7.911 20.862 1.00 92.81 100 PRO A CA 1
ATOM 844 C C . PRO A 1 100 ? -14.089 -7.437 21.919 1.00 92.81 100 PRO A C 1
ATOM 846 O O . PRO A 1 100 ? -13.911 -6.235 22.109 1.00 92.81 100 PRO A O 1
ATOM 849 N N . GLU A 1 101 ? -13.386 -8.368 22.567 1.00 93.50 101 GLU A N 1
ATOM 850 C CA . GLU A 1 101 ? -12.441 -8.081 23.660 1.00 93.50 101 GLU A CA 1
ATOM 851 C C . GLU A 1 101 ? -11.025 -7.733 23.178 1.00 93.50 101 GLU A C 1
ATOM 853 O O . GLU A 1 101 ? -10.135 -7.453 23.979 1.00 93.50 101 GLU A O 1
ATOM 858 N N . LYS A 1 102 ? -10.779 -7.753 21.863 1.00 94.69 102 LYS A N 1
ATOM 859 C CA . LYS A 1 102 ? -9.449 -7.466 21.325 1.00 94.69 102 LYS A CA 1
ATOM 860 C C . LYS A 1 102 ? -9.126 -5.978 21.486 1.00 94.69 102 LYS A C 1
ATOM 862 O O . LYS A 1 102 ? -9.966 -5.113 21.249 1.00 94.69 102 LYS A O 1
ATOM 867 N N . GLU A 1 103 ? -7.888 -5.681 21.870 1.00 92.88 103 GLU A N 1
ATOM 868 C CA . GLU A 1 103 ? -7.387 -4.309 21.985 1.00 92.88 103 GLU A CA 1
ATOM 869 C C . GLU A 1 103 ? -7.356 -3.650 20.593 1.00 92.88 103 GLU A C 1
ATOM 871 O O . GLU A 1 103 ? -6.719 -4.164 19.669 1.00 92.88 103 GLU A O 1
ATOM 876 N N . ALA A 1 104 ? -8.075 -2.536 20.437 1.00 91.88 104 ALA A N 1
ATOM 877 C CA . ALA A 1 104 ? -8.186 -1.791 19.183 1.00 91.88 104 ALA A CA 1
ATOM 878 C C . ALA A 1 104 ? -7.263 -0.567 19.165 1.00 91.88 104 ALA A C 1
ATOM 880 O O . ALA A 1 104 ? -6.599 -0.305 18.163 1.00 91.88 104 ALA A O 1
ATOM 881 N N . ILE A 1 105 ? -7.216 0.175 20.275 1.00 92.06 105 ILE A N 1
ATOM 882 C CA . ILE A 1 105 ? -6.409 1.390 20.421 1.00 92.06 105 ILE A CA 1
ATOM 883 C C . ILE A 1 105 ? -5.647 1.312 21.741 1.00 92.06 105 ILE A C 1
ATOM 885 O O . ILE A 1 105 ? -6.221 0.994 22.782 1.00 92.06 105 ILE A O 1
ATOM 889 N N . ILE A 1 106 ? -4.353 1.618 21.684 1.00 92.25 106 ILE A N 1
ATOM 890 C CA . ILE A 1 106 ? -3.492 1.772 22.855 1.00 92.25 106 ILE A CA 1
ATOM 891 C C . ILE A 1 106 ? -3.008 3.218 22.848 1.00 92.25 106 ILE A C 1
ATOM 893 O O . ILE A 1 106 ? -2.293 3.637 21.938 1.00 92.25 106 ILE A O 1
ATOM 897 N N . GLU A 1 107 ? -3.442 3.991 23.835 1.00 89.94 107 GLU A N 1
ATOM 898 C CA . GLU A 1 107 ? -3.052 5.385 23.996 1.00 89.94 107 GLU A CA 1
ATOM 899 C C . GLU A 1 107 ? -1.656 5.450 24.626 1.00 89.94 107 GLU A C 1
ATOM 901 O O . GLU A 1 107 ? -1.428 4.923 25.713 1.00 89.94 107 GLU A O 1
ATOM 906 N N . VAL A 1 108 ? -0.699 6.066 23.927 1.00 88.88 108 VAL A N 1
ATOM 907 C CA . VAL A 1 108 ? 0.723 6.047 24.322 1.00 88.88 108 VAL A CA 1
ATOM 908 C C . VAL A 1 108 ? 0.976 6.869 25.588 1.00 88.88 108 VAL A C 1
ATOM 910 O O . VAL A 1 108 ? 1.816 6.499 26.402 1.00 88.88 108 VAL A O 1
ATOM 913 N N . GLU A 1 109 ? 0.237 7.962 25.778 1.00 89.44 109 GLU A N 1
ATOM 914 C CA . GLU A 1 109 ? 0.449 8.891 26.894 1.00 89.44 109 GLU A CA 1
ATOM 915 C C . GLU A 1 109 ? -0.107 8.356 28.216 1.00 89.44 109 GLU A C 1
ATOM 917 O O . GLU A 1 109 ? 0.548 8.424 29.253 1.00 89.44 109 GLU A O 1
ATOM 922 N N . THR A 1 110 ? -1.309 7.783 28.182 1.00 89.38 110 THR A N 1
ATOM 923 C CA . THR A 1 110 ? -2.017 7.288 29.373 1.00 89.38 110 THR A CA 1
ATOM 924 C C . THR A 1 110 ? -1.834 5.785 29.585 1.00 89.38 110 THR A C 1
ATOM 926 O O . THR A 1 110 ? -2.265 5.252 30.606 1.00 89.38 110 THR A O 1
ATOM 929 N N . SER A 1 111 ? -1.232 5.078 28.618 1.0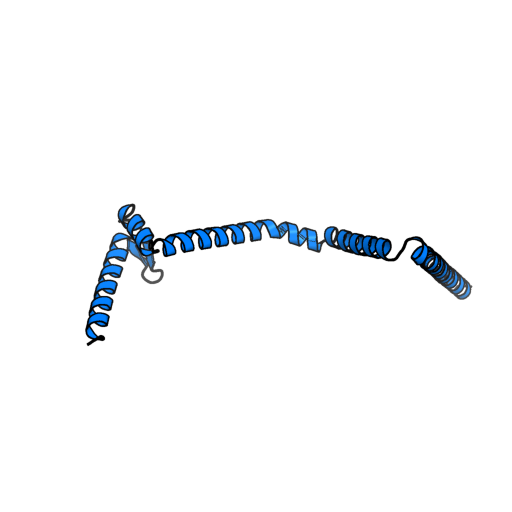0 89.56 111 SER A N 1
ATOM 930 C CA . SER A 1 111 ? -1.214 3.608 28.540 1.00 89.56 111 SER A CA 1
ATOM 931 C C . SER A 1 111 ? -2.608 2.971 28.606 1.00 89.56 111 SER A C 1
ATOM 933 O O . SER A 1 111 ? -2.743 1.784 28.918 1.00 89.56 111 SER A O 1
ATOM 935 N N . ARG A 1 112 ? -3.666 3.740 28.316 1.00 90.81 112 ARG A N 1
ATOM 936 C CA . ARG A 1 112 ? -5.035 3.234 28.297 1.00 90.81 112 ARG A CA 1
ATOM 937 C C . ARG A 1 112 ? -5.235 2.353 27.073 1.00 90.81 112 ARG A C 1
ATOM 939 O O . ARG A 1 112 ? -4.849 2.698 25.958 1.00 90.81 112 ARG A O 1
ATOM 946 N N . LYS A 1 113 ? -5.894 1.221 27.288 1.00 92.50 113 LYS A N 1
ATOM 947 C CA . LYS A 1 113 ? -6.283 0.282 26.240 1.00 92.50 113 LYS A CA 1
ATOM 948 C C . LYS A 1 113 ? -7.785 0.374 26.042 1.00 92.50 113 LYS A C 1
ATOM 950 O O . LYS A 1 113 ? -8.525 0.384 27.020 1.00 92.50 113 LYS A O 1
ATOM 955 N N . VAL A 1 114 ? -8.208 0.461 24.790 1.00 92.75 114 VAL A N 1
ATOM 956 C CA . VAL A 1 114 ? -9.619 0.483 24.399 1.00 92.75 114 VAL A CA 1
ATOM 957 C C . VAL A 1 114 ? -9.876 -0.736 23.528 1.00 92.75 114 VAL A C 1
ATOM 959 O O . VAL A 1 114 ? -9.157 -0.977 22.551 1.00 92.75 114 VAL A O 1
ATOM 962 N N . THR A 1 115 ? -10.878 -1.525 23.899 1.00 95.56 115 THR A N 1
ATOM 963 C CA . THR A 1 115 ? -11.273 -2.732 23.159 1.00 95.56 115 THR A CA 1
ATOM 964 C C . THR A 1 115 ? -12.118 -2.385 21.930 1.00 95.56 115 THR A C 1
ATOM 966 O O . THR A 1 115 ? -12.647 -1.278 21.813 1.00 95.56 115 THR A O 1
ATOM 969 N N . PHE A 1 116 ? -12.265 -3.324 20.990 1.00 95.25 116 PHE A N 1
ATOM 970 C CA . PHE A 1 116 ? -13.125 -3.134 19.813 1.00 95.25 116 PHE A CA 1
ATOM 971 C C . PHE A 1 116 ? -14.575 -2.808 20.195 1.00 95.25 116 PHE A C 1
ATOM 973 O O . PHE A 1 116 ? -15.175 -1.914 19.595 1.00 95.25 116 PHE A O 1
ATOM 980 N N . ILE A 1 117 ? -15.123 -3.488 21.207 1.00 94.88 117 ILE A N 1
ATOM 981 C CA . ILE A 1 117 ? -16.491 -3.240 21.681 1.00 94.88 117 ILE A CA 1
ATOM 982 C C . ILE A 1 117 ? -16.640 -1.843 22.306 1.00 94.88 117 ILE A C 1
ATOM 984 O O . ILE A 1 117 ? -17.593 -1.128 21.996 1.00 94.88 117 ILE A O 1
ATOM 988 N N . GLU A 1 118 ? -15.679 -1.408 23.127 1.00 94.25 118 GLU A N 1
ATOM 989 C CA . GLU A 1 118 ? -15.689 -0.071 23.735 1.00 94.25 118 GLU A CA 1
ATOM 990 C C . GLU A 1 118 ? -15.573 1.031 22.682 1.00 94.25 118 GLU A C 1
ATOM 992 O O . GLU A 1 118 ? -16.311 2.017 22.725 1.00 94.25 118 GLU A O 1
ATOM 997 N N . LEU A 1 119 ? -14.687 0.842 21.703 1.00 94.62 119 LEU A N 1
ATOM 998 C CA . LEU A 1 119 ? -14.512 1.778 20.600 1.00 94.62 119 LEU A CA 1
ATOM 999 C C . LEU A 1 119 ? -15.794 1.916 19.770 1.00 94.62 119 LEU A C 1
ATOM 1001 O O . LEU A 1 119 ? -16.181 3.031 19.426 1.00 94.62 119 LEU A O 1
ATOM 1005 N N . ASN A 1 120 ? -16.469 0.802 19.473 1.00 94.94 120 ASN A N 1
ATOM 1006 C CA . ASN A 1 120 ? -17.734 0.812 18.741 1.00 94.94 120 ASN A CA 1
ATOM 1007 C C . ASN A 1 120 ? -18.830 1.578 19.499 1.00 94.94 120 ASN A C 1
ATOM 1009 O O . ASN A 1 120 ? -19.542 2.389 18.910 1.00 94.94 120 ASN A O 1
ATOM 1013 N N . ASN A 1 121 ? -18.936 1.374 20.814 1.00 94.00 121 ASN A N 1
ATOM 1014 C CA . ASN A 1 121 ? -19.908 2.084 21.647 1.00 94.00 121 ASN A CA 1
ATOM 1015 C C . ASN A 1 121 ? -19.659 3.599 21.657 1.00 94.00 121 ASN A C 1
ATOM 1017 O O . ASN A 1 121 ? -20.599 4.374 21.483 1.00 94.00 121 ASN A O 1
ATOM 1021 N N . LEU A 1 122 ? -18.396 4.018 21.790 1.00 93.38 122 LEU A N 1
ATOM 1022 C CA . LEU A 1 122 ? -18.010 5.429 21.701 1.00 93.38 122 LEU A CA 1
ATOM 1023 C C . LEU A 1 122 ? -18.343 6.012 20.321 1.00 93.38 122 LEU A C 1
ATOM 1025 O O . LEU A 1 122 ? -18.956 7.074 20.231 1.00 93.38 122 LEU A O 1
ATOM 1029 N N . ALA A 1 123 ? -17.997 5.305 19.241 1.00 92.44 123 ALA A N 1
ATOM 1030 C CA . ALA A 1 123 ? -18.299 5.737 17.878 1.00 92.44 123 ALA A CA 1
ATOM 1031 C C . ALA A 1 123 ? -19.810 5.915 17.646 1.00 92.44 123 ALA A C 1
ATOM 1033 O O . ALA A 1 123 ? -20.226 6.927 17.082 1.00 92.44 123 ALA A O 1
ATOM 1034 N N . ASN A 1 124 ? -20.636 4.988 18.142 1.00 93.19 124 ASN A N 1
ATOM 1035 C CA . ASN A 1 124 ? -22.096 5.078 18.053 1.00 93.19 124 ASN A CA 1
ATOM 1036 C C . ASN A 1 124 ? -22.664 6.256 18.856 1.00 93.19 124 ASN A C 1
ATOM 1038 O O . ASN A 1 124 ? -23.578 6.934 18.386 1.00 93.19 124 ASN A O 1
ATOM 1042 N N . GLN A 1 125 ? -22.102 6.549 20.033 1.00 94.00 125 GLN A N 1
ATOM 1043 C CA . GLN A 1 125 ? -22.492 7.718 20.823 1.00 94.00 125 GLN A CA 1
ATOM 1044 C C . GLN A 1 125 ? -22.231 9.025 20.058 1.00 94.00 125 GLN A C 1
ATOM 1046 O O . GLN A 1 125 ? -23.100 9.897 20.012 1.00 94.00 125 GLN A O 1
ATOM 1051 N N . TYR A 1 126 ? -21.066 9.148 19.413 1.00 93.44 126 TYR A N 1
ATOM 1052 C CA . TYR A 1 126 ? -20.754 10.305 18.572 1.00 93.44 126 TYR A CA 1
ATOM 1053 C C . TYR A 1 126 ? -21.628 10.370 17.319 1.00 93.44 126 TYR A C 1
ATOM 1055 O O . TYR A 1 126 ? -22.100 11.450 16.971 1.00 93.44 126 TYR A O 1
ATOM 1063 N N . ALA A 1 127 ? -21.887 9.239 16.659 1.00 91.00 127 ALA A N 1
ATOM 1064 C CA . ALA A 1 127 ? -22.767 9.190 15.494 1.00 91.00 127 ALA A CA 1
ATOM 1065 C C . ALA A 1 127 ? -24.169 9.721 15.832 1.00 91.00 127 ALA A C 1
ATOM 1067 O O . ALA A 1 127 ? -24.684 10.584 15.123 1.00 91.00 127 ALA A O 1
ATOM 1068 N N . HIS A 1 128 ? -24.737 9.287 16.962 1.00 91.00 128 HIS A N 1
ATOM 1069 C CA . HIS A 1 128 ? -26.019 9.792 17.445 1.00 91.00 128 HIS A CA 1
ATOM 1070 C C . HIS A 1 128 ? -25.959 11.293 17.765 1.00 91.00 128 HIS A C 1
ATOM 1072 O O . HIS A 1 128 ? -26.851 12.045 17.376 1.00 91.00 128 HIS A O 1
ATOM 1078 N N . PHE A 1 129 ? -24.895 11.755 18.432 1.00 92.94 129 PHE A N 1
ATOM 1079 C CA . PHE A 1 129 ? -24.703 13.177 18.728 1.00 92.94 129 PHE A CA 1
ATOM 1080 C C . PHE A 1 129 ? -24.693 14.043 17.457 1.00 92.94 129 PHE A C 1
ATOM 1082 O O . PHE A 1 129 ? -25.409 15.043 17.388 1.00 92.94 129 PHE A O 1
ATOM 1089 N N . PHE A 1 130 ? -23.941 13.643 16.428 1.00 92.25 130 PHE A N 1
ATOM 1090 C CA . PHE A 1 130 ? -23.888 14.377 15.162 1.00 92.25 130 PHE A CA 1
ATOM 1091 C C . PHE A 1 130 ? -25.203 14.310 14.387 1.00 92.25 130 PHE A C 1
ATOM 1093 O O . PHE A 1 130 ? -25.625 15.317 13.826 1.00 92.25 130 PHE A O 1
ATOM 1100 N N . GLN A 1 131 ? -25.885 13.164 14.382 1.00 90.94 131 GLN A N 1
ATOM 1101 C CA . GLN A 1 131 ? -27.168 13.016 13.696 1.00 90.94 131 GLN A CA 1
ATOM 1102 C C . GLN A 1 131 ? -28.256 13.913 14.303 1.00 90.94 131 GLN A C 1
ATOM 1104 O O . GLN A 1 131 ? -29.003 14.563 13.566 1.00 90.94 131 GLN A O 1
ATOM 1109 N N . VAL A 1 132 ? -28.322 13.987 15.637 1.00 90.75 132 VAL A N 1
ATOM 1110 C CA . VAL A 1 132 ? -29.238 14.896 16.343 1.00 90.75 132 VAL A CA 1
ATOM 1111 C C . VAL A 1 132 ? -28.899 16.353 16.033 1.00 90.75 132 VAL A C 1
ATOM 1113 O O . VAL A 1 132 ? -29.802 17.136 15.750 1.00 90.75 132 VAL A O 1
ATOM 1116 N N . MET A 1 133 ? -27.612 16.716 16.036 1.00 88.31 133 MET A N 1
ATOM 1117 C CA . MET A 1 133 ? -27.177 18.080 15.726 1.00 88.31 133 MET A CA 1
ATOM 1118 C C . MET A 1 133 ? -27.551 18.494 14.296 1.00 88.31 133 MET A C 1
ATOM 1120 O O . MET A 1 133 ? -28.108 19.570 14.116 1.00 88.31 133 MET A O 1
ATOM 1124 N N . ILE A 1 134 ? -27.293 17.645 13.296 1.00 83.19 134 ILE A N 1
ATOM 1125 C CA . ILE A 1 134 ? -27.608 17.930 11.884 1.00 83.19 134 ILE A CA 1
ATOM 1126 C C . ILE A 1 134 ? -29.118 18.120 11.698 1.00 83.19 134 ILE A C 1
ATOM 1128 O O . ILE A 1 134 ? -29.549 19.129 11.150 1.00 83.19 134 ILE A O 1
ATOM 1132 N N . SER A 1 135 ? -29.928 17.225 12.272 1.00 78.12 135 SER A N 1
ATOM 1133 C CA . SER A 1 135 ? -31.396 17.312 12.191 1.00 78.12 135 SER A CA 1
ATOM 1134 C C . SER A 1 135 ? -31.969 18.582 12.838 1.00 78.12 135 SER A C 1
ATOM 1136 O O . SER A 1 135 ? -33.080 18.985 12.513 1.00 78.12 135 SER A O 1
ATOM 1138 N N . CYS A 1 136 ? -31.236 19.199 13.768 1.00 74.06 136 CYS A N 1
ATOM 1139 C CA . CYS A 1 136 ? -31.643 20.424 14.452 1.00 74.06 136 CYS A CA 1
ATOM 1140 C C . CYS A 1 136 ? -31.174 21.707 13.736 1.00 74.06 136 CYS A C 1
ATOM 1142 O O . CYS A 1 136 ? -31.640 22.787 14.087 1.00 74.06 136 CYS A O 1
ATOM 1144 N N . VAL A 1 137 ? -30.242 21.603 12.781 1.00 69.50 137 VAL A N 1
ATOM 1145 C CA . VAL A 1 137 ? -29.705 22.729 11.991 1.00 69.50 137 VAL A CA 1
ATOM 1146 C C . VAL A 1 137 ? -30.445 22.891 10.658 1.00 69.50 137 VAL A C 1
ATOM 1148 O O . VAL A 1 137 ? -30.478 23.989 10.112 1.00 69.50 137 VAL A O 1
ATOM 1151 N N . ASP A 1 138 ? -31.074 21.826 10.157 1.00 61.19 138 ASP A N 1
ATOM 1152 C CA . ASP A 1 138 ? -31.864 21.829 8.918 1.00 61.19 138 ASP A CA 1
ATOM 1153 C C . ASP A 1 138 ? -33.312 22.367 9.087 1.00 61.19 138 ASP A C 1
ATOM 1155 O O . ASP A 1 138 ? -34.161 22.128 8.224 1.00 61.19 138 ASP A O 1
ATOM 1159 N N . PHE A 1 139 ? -33.612 23.099 10.172 1.00 50.00 139 PHE A N 1
ATOM 1160 C CA . PHE A 1 139 ? -34.919 23.721 10.457 1.00 50.00 139 PHE A CA 1
ATOM 1161 C C . PHE A 1 139 ? -34.767 25.206 10.807 1.00 50.00 139 PHE A C 1
ATOM 1163 O O . PHE A 1 139 ? -35.583 26.014 10.306 1.00 50.00 139 PHE A O 1
#

pLDDT: mean 83.62, std 9.3, range [50.0, 95.56]

Sequence (139 aa):
MAEIQLIDERKTKTFQSFTFIAIFAILYPIVGLRIWLLLLTAFIFIQFITSSTFRWFCRTAPRDFQGLCLVLRLKWILRQRIKADRGVHEIFLEQVEKHPEKEAIIEVETSRKVTFIELNNLANQYAHFFQVMISCVDF

Secondary structure (DSSP, 8-state):
-HHHHHHHHHHHHHHHHHHHHHHHHHHHHHH-HHHHHHHHHHHHHHHHHHSHHHHHHHHHHHHHHHHHHHHHHHHHHHHHHHHTT--HHHHHHHHHHH-TTSEEEE-TTT--EEEHHHHHHHHHHHHHHHHHHHHHH--

Foldseek 3Di:
DVVVVVVVVVVVVVVVVVVVVVVCVVVDVVCDPVVVVVVVVVVVVVCVCPPVVVVVVVVCVVVVVVVVVVVVVVVVVQVVCVVVVNHPVVVLVVCCVVFVQDFDDQDPPVRDTAGSVRVVVVVVVVVVVVVVVVVVVVD

Organism: NCBI:txid75299